Protein AF-A0AAV4UP76-F1 (afdb_monomer)

Mean predicted aligned error: 5.73 Å

Solvent-accessible surface area (backbone atoms only — not comparable to full-atom values): 9492 Å² total; per-residue (Å²): 133,84,76,64,60,69,56,40,52,48,48,29,34,50,53,51,37,41,54,50,25,49,76,71,73,42,90,72,72,70,66,63,77,75,71,57,81,67,92,85,56,73,72,73,67,35,76,49,38,51,50,24,48,65,66,46,61,76,72,50,80,78,75,67,58,71,70,66,72,75,69,83,66,60,74,63,64,54,52,50,51,52,52,50,54,50,47,57,65,60,42,70,88,46,87,48,55,70,48,49,55,52,47,50,50,48,41,24,48,48,16,42,52,40,36,76,75,66,40,78,61,27,57,58,53,32,33,50,54,46,48,55,52,49,52,52,31,43,75,71,67,66,48,53,74,66,46,55,55,48,36,42,50,54,17,43,51,50,45,63,76,66,77,120

Secondary structure (DSSP, 8-state):
----HHHHHHHHHHHHHHHHHHHTT-----SHHHH---TT----S-HHHHHHHHHHTTTSPPP-HHHHHTT-S-HHHHHHHHHHHHHHHHTTT---HHHHHHHHHHHHHHHHHHHHTT-TTHHHHHHHHHHHHHHHHHHTT-S-HHHHHHHHHHHHHHHHTT--

Sequence (164 aa):
MGMNINSENQAFALELVHCVMKRYCLSYSPFELRTMDWRNMKRRFTPTIREAVRIMVPRFTNFNFSTFRDSGDTDEKRFQHLVNTLFDTLFSNGYNEKEFLTFCIHVAKMASRAFLHGVKKAPEFAVSAILDSMEYFYTNLDLNEDSWDELDRIANDIVIHNEL

Radius of gyration: 15.58 Å; Cα contacts (8 Å, |Δi|>4): 149; chains: 1; bounding box: 37×44×43 Å

pLDDT: mean 86.53, std 12.69, range [37.56, 97.56]

Structure (mmCIF, N/CA/C/O backbone):
data_AF-A0AAV4UP76-F1
#
_entry.id   AF-A0AAV4UP76-F1
#
loop_
_atom_site.group_PDB
_atom_site.id
_atom_site.type_symbol
_atom_site.label_atom_id
_atom_site.label_alt_id
_atom_site.label_comp_id
_atom_site.label_asym_id
_atom_site.label_entity_id
_atom_site.label_seq_id
_atom_site.pdbx_PDB_ins_code
_atom_site.Cartn_x
_atom_site.Cartn_y
_atom_site.Cartn_z
_atom_site.occupancy
_atom_site.B_iso_or_equiv
_atom_site.auth_seq_id
_atom_site.auth_comp_id
_atom_site.auth_asym_id
_atom_site.auth_atom_id
_atom_site.pdbx_PDB_model_num
ATOM 1 N N . MET A 1 1 ? -5.101 26.174 11.435 1.00 38.97 1 MET A N 1
ATOM 2 C CA . MET A 1 1 ? -3.898 25.484 10.924 1.00 38.97 1 MET A CA 1
ATOM 3 C C . MET A 1 1 ? -4.376 24.248 10.188 1.00 38.97 1 MET A C 1
ATOM 5 O O . MET A 1 1 ? -4.781 23.302 10.844 1.00 38.97 1 MET A O 1
ATOM 9 N N . GLY A 1 2 ? -4.454 24.296 8.857 1.00 37.56 2 GLY A N 1
ATOM 10 C CA . GLY A 1 2 ? -4.773 23.106 8.066 1.00 37.56 2 GLY A CA 1
ATOM 11 C C . GLY A 1 2 ? -3.539 22.213 8.017 1.00 37.56 2 GLY A C 1
ATOM 12 O O . GLY A 1 2 ? -2.486 22.671 7.577 1.00 37.56 2 GLY A O 1
ATOM 13 N N . MET A 1 3 ? -3.636 20.991 8.537 1.00 47.41 3 MET A N 1
ATOM 14 C CA . MET A 1 3 ? -2.587 19.985 8.372 1.00 47.41 3 MET A CA 1
ATOM 15 C C . MET A 1 3 ? -2.479 19.628 6.888 1.00 47.41 3 MET A C 1
ATOM 17 O O . MET A 1 3 ? -3.488 19.545 6.188 1.00 47.41 3 MET A O 1
ATOM 21 N N . ASN A 1 4 ? -1.256 19.454 6.391 1.00 59.94 4 ASN A N 1
ATOM 22 C CA . ASN A 1 4 ? -1.022 19.078 5.003 1.00 59.94 4 ASN A CA 1
ATOM 23 C C . ASN A 1 4 ? -1.299 17.574 4.846 1.00 59.94 4 ASN A C 1
ATOM 25 O O . ASN A 1 4 ? -0.369 16.771 4.914 1.00 59.94 4 ASN A O 1
ATOM 29 N N . ILE A 1 5 ? -2.574 17.205 4.680 1.00 61.00 5 ILE A N 1
ATOM 30 C CA . ILE A 1 5 ? -3.073 15.823 4.512 1.00 61.00 5 ILE A CA 1
ATOM 31 C C . ILE A 1 5 ? -2.248 15.059 3.460 1.00 61.00 5 ILE A C 1
ATOM 33 O O . ILE A 1 5 ? -1.932 13.885 3.641 1.00 61.00 5 ILE A O 1
ATOM 37 N N . ASN A 1 6 ? -1.771 15.758 2.424 1.00 75.56 6 ASN A N 1
ATOM 38 C CA . ASN A 1 6 ? -0.915 15.177 1.390 1.00 75.56 6 ASN A CA 1
ATOM 39 C C . ASN A 1 6 ? 0.415 14.639 1.934 1.00 75.56 6 ASN A C 1
ATOM 41 O O . ASN A 1 6 ? 0.877 13.597 1.481 1.00 75.56 6 ASN A O 1
ATOM 45 N N . SER A 1 7 ? 1.015 15.295 2.932 1.00 82.31 7 SER A N 1
ATOM 46 C CA . SER A 1 7 ? 2.234 14.781 3.565 1.00 82.31 7 SER A CA 1
ATOM 47 C C . SER A 1 7 ? 1.962 13.523 4.394 1.00 82.31 7 SER A C 1
ATOM 49 O O . SER A 1 7 ? 2.742 12.576 4.309 1.00 82.31 7 SER A O 1
ATOM 51 N N . GLU A 1 8 ? 0.852 13.469 5.144 1.00 89.50 8 GLU A N 1
ATOM 52 C CA . GLU A 1 8 ? 0.472 12.310 5.976 1.00 89.50 8 GLU A CA 1
ATOM 53 C C . GLU A 1 8 ? 0.211 11.063 5.132 1.00 89.50 8 GLU A C 1
ATOM 55 O O . GLU A 1 8 ? 0.753 9.991 5.415 1.00 89.50 8 GLU A O 1
ATOM 60 N N . ASN A 1 9 ? -0.539 11.234 4.046 1.00 91.50 9 ASN A N 1
ATOM 61 C CA . ASN A 1 9 ? -0.818 10.186 3.070 1.00 91.50 9 ASN A CA 1
ATOM 62 C C . ASN A 1 9 ? 0.470 9.697 2.394 1.00 91.50 9 ASN A C 1
ATOM 64 O O . ASN A 1 9 ? 0.706 8.491 2.286 1.00 91.50 9 ASN A O 1
ATOM 68 N N . GLN A 1 10 ? 1.352 10.627 2.005 1.00 93.19 10 GLN A N 1
ATOM 69 C CA . GLN A 1 10 ? 2.651 10.296 1.421 1.00 93.19 10 GLN A CA 1
ATOM 70 C C . GLN A 1 10 ? 3.522 9.491 2.387 1.00 93.19 10 GLN A C 1
ATOM 72 O O . GLN A 1 10 ? 4.108 8.485 1.983 1.00 93.19 10 GLN A O 1
ATOM 77 N N . ALA A 1 11 ? 3.582 9.880 3.663 1.00 93.94 11 ALA A N 1
ATOM 78 C CA . ALA A 1 11 ? 4.304 9.112 4.671 1.00 93.94 11 ALA A CA 1
ATOM 79 C C . ALA A 1 11 ? 3.745 7.699 4.803 1.00 93.94 11 ALA A C 1
ATOM 81 O O . ALA A 1 11 ? 4.519 6.746 4.750 1.00 93.94 11 ALA A O 1
ATOM 82 N N . PHE A 1 12 ? 2.421 7.547 4.905 1.00 95.75 12 PHE A N 1
ATOM 83 C CA . PHE A 1 12 ? 1.795 6.229 4.983 1.00 95.75 12 PHE A CA 1
ATOM 84 C C . PHE A 1 12 ? 2.205 5.335 3.810 1.00 95.75 12 PHE A C 1
ATOM 86 O O . PHE A 1 12 ? 2.686 4.221 4.028 1.00 95.75 12 PHE A O 1
ATOM 93 N N . ALA A 1 13 ? 2.057 5.824 2.575 1.00 96.81 13 ALA A N 1
ATOM 94 C CA . ALA A 1 13 ? 2.358 5.051 1.373 1.00 96.81 13 ALA A CA 1
ATOM 95 C C . ALA A 1 13 ? 3.839 4.637 1.329 1.00 96.81 13 ALA A C 1
ATOM 97 O O . ALA A 1 13 ? 4.161 3.465 1.112 1.00 96.81 13 ALA A O 1
ATOM 98 N N . LEU A 1 14 ? 4.746 5.578 1.611 1.00 96.38 14 LEU A N 1
ATOM 99 C CA . LEU A 1 14 ? 6.186 5.324 1.657 1.00 96.38 14 LEU A CA 1
ATOM 100 C C . LEU A 1 14 ? 6.561 4.314 2.746 1.00 96.38 14 LEU A C 1
ATOM 102 O O . LEU A 1 14 ? 7.343 3.394 2.498 1.00 96.38 14 LEU A O 1
ATOM 106 N N . GLU A 1 15 ? 6.026 4.476 3.957 1.00 96.44 15 GLU A N 1
ATOM 107 C CA . GLU A 1 15 ? 6.304 3.584 5.079 1.00 96.44 15 GLU A CA 1
ATOM 108 C C . GLU A 1 15 ? 5.780 2.167 4.831 1.00 96.44 15 GLU A C 1
ATOM 110 O O . GLU A 1 15 ? 6.495 1.199 5.112 1.00 96.44 15 GLU A O 1
ATOM 115 N N . LEU A 1 16 ? 4.579 2.036 4.262 1.00 97.56 16 LEU A N 1
ATOM 116 C CA . LEU A 1 16 ? 3.977 0.753 3.916 1.00 97.56 16 LEU A CA 1
ATOM 117 C C . LEU A 1 16 ? 4.801 0.035 2.845 1.00 97.56 16 LEU A C 1
ATOM 119 O O . LEU A 1 16 ? 5.207 -1.112 3.056 1.00 97.56 16 LEU A O 1
ATOM 123 N N . VAL A 1 17 ? 5.117 0.706 1.732 1.00 97.19 17 VAL A N 1
ATOM 124 C CA . VAL A 1 17 ? 5.931 0.118 0.654 1.00 97.19 17 VAL A CA 1
ATOM 125 C C . VAL A 1 17 ? 7.303 -0.285 1.188 1.00 97.19 17 VAL A C 1
ATOM 127 O O . VAL A 1 17 ? 7.741 -1.417 0.984 1.00 97.19 17 VAL A O 1
ATOM 130 N N . HIS A 1 18 ? 7.960 0.582 1.958 1.00 96.31 18 HIS A N 1
ATOM 131 C CA . HIS A 1 18 ? 9.242 0.273 2.586 1.00 96.31 18 HIS A CA 1
ATOM 132 C C . HIS A 1 18 ? 9.153 -0.911 3.564 1.00 96.31 18 HIS A C 1
ATOM 134 O O . HIS A 1 18 ? 10.063 -1.743 3.600 1.00 96.31 18 HIS A O 1
ATOM 140 N N . CYS A 1 19 ? 8.063 -1.037 4.327 1.00 96.44 19 CYS A N 1
ATOM 141 C CA . CYS A 1 19 ? 7.832 -2.169 5.224 1.00 96.44 19 CYS A CA 1
ATOM 142 C C . CYS A 1 19 ? 7.757 -3.496 4.457 1.00 96.44 19 CYS A C 1
ATOM 144 O O . CYS A 1 19 ? 8.422 -4.467 4.835 1.00 96.44 19 CYS A O 1
ATOM 146 N N . VAL A 1 20 ? 7.001 -3.535 3.356 1.00 96.00 20 VAL A N 1
ATOM 147 C CA . VAL A 1 20 ? 6.888 -4.732 2.510 1.00 96.00 20 VAL A CA 1
ATOM 148 C C . VAL A 1 20 ? 8.224 -5.055 1.836 1.00 96.00 20 VAL A C 1
ATOM 150 O O . VAL A 1 20 ? 8.666 -6.201 1.877 1.00 96.00 20 VAL A O 1
ATOM 153 N N . MET A 1 21 ? 8.925 -4.054 1.302 1.00 94.56 21 MET A N 1
ATOM 154 C CA . MET A 1 21 ? 10.236 -4.228 0.660 1.00 94.56 21 MET A CA 1
ATOM 155 C C . MET A 1 21 ? 11.280 -4.798 1.629 1.00 94.56 21 MET A C 1
ATOM 157 O O . MET A 1 21 ? 12.001 -5.741 1.291 1.00 94.56 21 MET A O 1
ATOM 161 N N . LYS A 1 22 ? 11.322 -4.287 2.867 1.00 93.88 22 LYS A N 1
ATOM 162 C CA . LYS A 1 22 ? 12.214 -4.785 3.925 1.00 93.88 22 LYS A CA 1
ATOM 163 C C . LYS A 1 22 ? 11.996 -6.257 4.238 1.00 93.88 22 LYS A C 1
ATOM 165 O O . LYS A 1 22 ? 12.967 -6.965 4.488 1.00 93.88 22 LYS A O 1
ATOM 170 N N . ARG A 1 23 ? 10.748 -6.732 4.190 1.00 90.50 23 ARG A N 1
ATOM 171 C CA . ARG A 1 23 ? 10.435 -8.152 4.398 1.00 90.50 23 ARG A CA 1
ATOM 172 C C . ARG A 1 23 ? 11.146 -9.054 3.383 1.00 90.50 23 ARG A C 1
ATOM 174 O O . ARG A 1 23 ? 11.527 -10.167 3.726 1.00 90.50 23 ARG A O 1
ATOM 181 N N . TYR A 1 24 ? 11.331 -8.578 2.156 1.00 88.38 24 TYR A N 1
ATOM 182 C CA . TYR A 1 24 ? 12.018 -9.302 1.085 1.00 88.38 24 TYR A CA 1
ATOM 183 C C . TYR A 1 24 ? 13.519 -8.971 0.992 1.00 88.38 24 TYR A C 1
ATOM 185 O O . TYR A 1 24 ? 14.143 -9.278 -0.021 1.00 88.38 24 TYR A O 1
ATOM 193 N N . CYS A 1 25 ? 14.101 -8.342 2.023 1.00 90.12 25 CYS A N 1
ATOM 194 C CA . CYS A 1 25 ? 15.500 -7.898 2.054 1.00 90.12 25 CYS A CA 1
ATOM 195 C C . CYS A 1 25 ? 15.885 -6.998 0.865 1.00 90.12 25 CYS A C 1
ATOM 197 O O . CYS A 1 25 ? 17.031 -7.003 0.411 1.00 90.12 25 CYS A O 1
ATOM 199 N N . LEU A 1 26 ? 14.928 -6.223 0.345 1.00 89.38 26 LEU A N 1
ATOM 200 C CA . LEU A 1 26 ? 15.153 -5.328 -0.783 1.00 89.38 26 LEU A CA 1
ATOM 201 C C . LEU A 1 26 ? 15.783 -4.017 -0.324 1.00 89.38 26 LEU A C 1
ATOM 203 O O . LEU A 1 26 ? 15.345 -3.409 0.651 1.00 89.38 26 LEU A O 1
ATOM 207 N N . SER A 1 27 ? 16.779 -3.541 -1.073 1.00 87.12 27 SER A N 1
ATOM 208 C CA . SER A 1 27 ? 17.539 -2.321 -0.774 1.00 87.12 27 SER A CA 1
ATOM 209 C C . SER A 1 27 ? 16.786 -1.020 -1.093 1.00 87.12 27 SER A C 1
ATOM 211 O O . SER A 1 27 ? 17.411 -0.004 -1.395 1.00 87.12 27 SER A O 1
ATOM 213 N N . TYR A 1 28 ? 15.453 -1.040 -1.074 1.00 87.69 28 TYR A N 1
ATOM 214 C CA . TYR A 1 28 ? 14.646 0.154 -1.288 1.00 87.69 28 TYR A CA 1
ATOM 215 C C .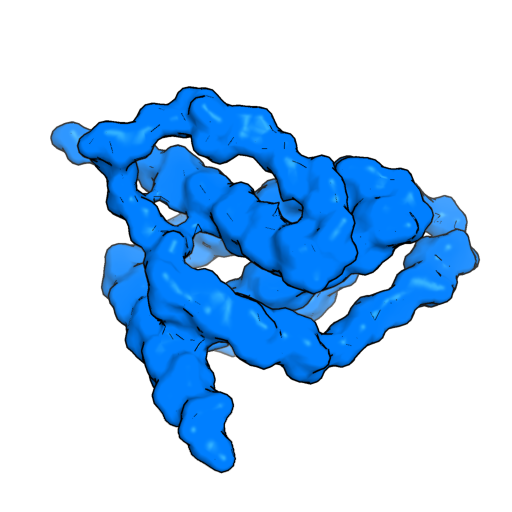 TYR A 1 28 ? 14.650 1.014 -0.021 1.00 87.69 28 TYR A C 1
ATOM 217 O O . TYR A 1 28 ? 14.236 0.571 1.050 1.00 87.69 28 TYR A O 1
ATOM 225 N N . SER A 1 29 ? 15.129 2.248 -0.150 1.00 85.81 29 SER A N 1
ATOM 226 C CA . SER A 1 29 ? 15.120 3.244 0.915 1.00 85.81 29 SER A CA 1
ATOM 227 C C . SER A 1 29 ? 14.671 4.577 0.322 1.00 85.81 29 SER A C 1
ATOM 229 O O . SER A 1 29 ? 15.518 5.272 -0.242 1.00 85.81 29 SER A O 1
ATOM 231 N N . PRO A 1 30 ? 13.397 4.965 0.475 1.00 83.06 30 PRO A N 1
ATOM 232 C CA . PRO A 1 30 ? 12.917 6.243 -0.038 1.00 83.06 30 PRO A CA 1
ATOM 233 C C . PRO A 1 30 ? 13.669 7.394 0.637 1.00 83.06 30 PRO A C 1
ATOM 235 O O . PRO A 1 30 ? 13.820 7.422 1.865 1.00 83.06 30 PRO A O 1
ATOM 238 N N . PHE A 1 31 ? 14.189 8.316 -0.171 1.00 83.62 31 PHE A N 1
ATOM 239 C CA . PHE A 1 31 ? 14.915 9.492 0.310 1.00 83.62 31 PHE A CA 1
ATOM 240 C C . PHE A 1 31 ? 13.985 10.403 1.117 1.00 83.62 31 PHE A C 1
ATOM 242 O O . PHE A 1 31 ? 14.367 10.920 2.165 1.00 83.62 31 PHE A O 1
ATOM 249 N N . GLU A 1 32 ? 12.733 10.484 0.681 1.00 84.44 32 GLU A N 1
ATOM 250 C CA . GLU A 1 32 ? 11.646 11.272 1.239 1.00 84.44 32 GLU A CA 1
ATOM 251 C C . GLU A 1 32 ? 11.413 10.954 2.719 1.00 84.44 32 GLU A C 1
ATOM 253 O O . GLU A 1 32 ? 11.290 11.873 3.522 1.00 84.44 32 GLU A O 1
ATOM 258 N N . LEU A 1 33 ? 11.454 9.674 3.123 1.00 84.12 33 LEU A N 1
ATOM 259 C CA . LEU A 1 33 ? 11.306 9.299 4.539 1.00 84.12 33 LEU A CA 1
ATOM 260 C C . LEU A 1 33 ? 12.437 9.846 5.424 1.00 84.12 33 LEU A C 1
ATOM 262 O O . LEU A 1 33 ? 12.240 10.019 6.626 1.00 84.12 33 LEU A O 1
ATOM 266 N N . ARG A 1 34 ? 13.628 10.096 4.861 1.00 84.25 34 ARG A N 1
ATOM 267 C CA . ARG A 1 34 ? 14.785 10.625 5.605 1.00 84.25 34 ARG A CA 1
ATOM 268 C C . ARG A 1 34 ? 14.730 12.140 5.759 1.00 84.25 34 ARG A C 1
ATOM 270 O O . ARG A 1 34 ? 15.299 12.664 6.710 1.00 84.25 34 ARG A O 1
ATOM 277 N N . THR A 1 35 ? 14.090 12.826 4.817 1.00 84.75 35 THR A N 1
ATOM 278 C CA . THR A 1 35 ? 14.020 14.293 4.769 1.00 84.75 35 THR A CA 1
ATOM 279 C C . THR A 1 35 ? 12.696 14.863 5.266 1.00 84.75 35 THR A C 1
ATOM 281 O O . THR A 1 35 ? 12.558 16.079 5.347 1.00 84.75 35 THR A O 1
ATOM 284 N N . MET A 1 36 ? 11.719 14.011 5.574 1.00 84.88 36 MET A N 1
ATOM 285 C CA . MET A 1 36 ? 10.403 14.416 6.064 1.00 84.88 36 MET A CA 1
ATOM 286 C C . MET A 1 36 ? 10.484 15.039 7.469 1.00 84.88 36 MET A C 1
ATOM 288 O O . MET A 1 36 ? 11.195 14.533 8.341 1.00 84.8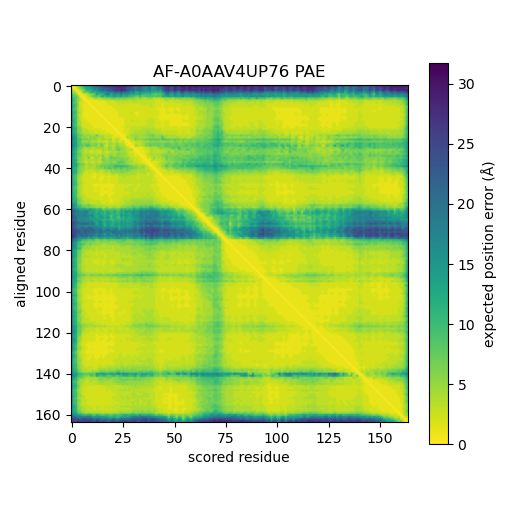8 36 MET A O 1
ATOM 292 N N . ASP A 1 37 ? 9.749 16.135 7.691 1.00 85.19 37 ASP A N 1
ATOM 293 C CA . ASP A 1 37 ? 9.610 16.753 9.015 1.00 85.19 37 ASP A CA 1
ATOM 294 C C . ASP A 1 37 ? 8.501 16.061 9.813 1.00 85.19 37 ASP A C 1
ATOM 296 O O . ASP A 1 37 ? 7.315 16.179 9.512 1.00 85.19 37 ASP A O 1
ATOM 300 N N . TRP A 1 38 ? 8.904 15.347 10.861 1.00 86.81 38 TRP A N 1
ATOM 301 C CA . TRP A 1 38 ? 8.013 14.539 11.689 1.00 86.81 38 TRP A CA 1
ATOM 302 C C . TRP A 1 38 ? 7.391 15.298 12.868 1.00 86.81 38 TRP A C 1
ATOM 304 O O . TRP A 1 38 ? 6.541 14.739 13.557 1.00 86.81 38 TRP A O 1
ATOM 314 N N . ARG A 1 39 ? 7.807 16.543 13.156 1.00 83.38 39 ARG A N 1
ATOM 315 C CA . ARG A 1 39 ? 7.480 17.214 14.433 1.00 83.38 39 ARG A CA 1
ATOM 316 C C . ARG A 1 39 ? 5.986 17.459 14.656 1.00 83.38 39 ARG A C 1
ATOM 318 O O . ARG A 1 39 ? 5.571 17.517 15.807 1.00 83.38 39 ARG A O 1
ATOM 325 N N . ASN A 1 40 ? 5.198 17.586 13.589 1.00 78.94 40 ASN A N 1
ATOM 326 C CA . ASN A 1 40 ? 3.767 17.912 13.655 1.00 78.94 40 ASN A CA 1
ATOM 327 C C . ASN A 1 40 ? 2.899 16.970 12.806 1.00 78.94 40 ASN A C 1
ATOM 329 O O . ASN A 1 40 ? 1.847 17.372 12.320 1.00 78.94 40 ASN A O 1
ATOM 333 N N . MET A 1 41 ? 3.365 15.744 12.575 1.00 82.69 41 MET A N 1
ATOM 334 C CA . MET A 1 41 ? 2.745 14.820 11.631 1.00 82.69 41 MET A CA 1
ATOM 335 C C . MET A 1 41 ? 1.999 13.703 12.360 1.00 82.69 41 MET A C 1
ATOM 337 O O . MET A 1 41 ? 2.603 12.992 13.171 1.00 82.69 41 MET A O 1
ATOM 341 N N . LYS A 1 42 ? 0.708 13.494 12.060 1.00 85.88 42 LYS A N 1
ATOM 342 C CA . LYS A 1 42 ? -0.016 12.321 12.567 1.00 85.88 42 LYS A CA 1
ATOM 343 C C . LYS A 1 42 ? 0.409 11.104 11.746 1.00 85.88 42 LYS A C 1
ATOM 345 O O . LYS A 1 42 ? 0.062 10.951 10.577 1.00 85.88 42 LYS A O 1
ATOM 350 N N . ARG A 1 43 ? 1.204 10.222 12.356 1.00 89.38 43 ARG A N 1
ATOM 351 C CA . ARG A 1 43 ? 1.712 9.017 11.689 1.00 89.38 43 ARG A CA 1
ATOM 352 C C . ARG A 1 43 ? 0.594 7.987 11.531 1.00 89.38 43 ARG A C 1
ATOM 354 O O . ARG A 1 43 ? 0.261 7.289 12.484 1.00 89.38 43 ARG A O 1
ATOM 361 N N . ARG A 1 44 ? 0.047 7.881 10.318 1.00 92.75 44 ARG A N 1
ATOM 362 C CA . ARG A 1 44 ? -1.027 6.932 9.970 1.00 92.75 44 ARG A CA 1
ATOM 363 C C . ARG A 1 44 ? -0.552 5.486 9.869 1.00 92.75 44 ARG A C 1
ATOM 365 O O . ARG A 1 44 ? -1.330 4.571 10.087 1.00 92.75 44 ARG A O 1
ATOM 372 N N . PHE A 1 45 ? 0.724 5.257 9.557 1.00 95.44 45 PHE A N 1
ATOM 373 C CA . PHE A 1 45 ? 1.304 3.914 9.543 1.00 95.44 45 PHE A CA 1
ATOM 374 C C . PHE A 1 45 ? 1.738 3.504 10.957 1.00 95.44 45 PHE A C 1
ATOM 376 O O . PHE A 1 45 ? 2.916 3.572 11.332 1.00 95.44 45 PHE A O 1
ATOM 383 N N . THR A 1 46 ? 0.752 3.136 11.771 1.00 96.00 46 THR A N 1
ATOM 384 C CA . THR A 1 46 ? 0.924 2.782 13.183 1.00 96.00 46 THR A CA 1
ATOM 385 C C . THR A 1 46 ? 1.727 1.481 13.361 1.00 96.00 46 THR A C 1
ATOM 387 O O . THR A 1 46 ? 1.902 0.700 12.416 1.00 96.00 46 THR A O 1
ATOM 390 N N . PRO A 1 47 ? 2.242 1.200 14.576 1.00 95.88 47 PRO A N 1
ATOM 391 C CA . PRO A 1 47 ? 2.839 -0.098 14.888 1.00 95.88 47 PRO A CA 1
ATOM 392 C C . PRO A 1 47 ? 1.890 -1.279 14.638 1.00 95.88 47 PRO A C 1
ATOM 394 O O . PRO A 1 47 ? 2.341 -2.308 14.140 1.00 95.88 47 PRO A O 1
ATOM 397 N N . THR A 1 48 ? 0.596 -1.112 14.921 1.00 96.19 48 THR A N 1
ATOM 398 C CA . THR A 1 48 ? -0.446 -2.124 14.707 1.00 96.19 48 THR A CA 1
ATOM 399 C C . THR A 1 48 ? -0.618 -2.431 13.223 1.00 96.19 48 THR A C 1
ATOM 401 O O . THR A 1 48 ? -0.491 -3.584 12.808 1.00 96.19 48 THR A O 1
ATOM 404 N N . ILE A 1 49 ? -0.793 -1.394 12.393 1.00 97.12 49 ILE A N 1
ATOM 405 C CA . ILE A 1 49 ? -0.889 -1.536 10.933 1.00 97.12 49 ILE A CA 1
ATOM 406 C C . ILE A 1 49 ? 0.376 -2.191 10.377 1.00 97.12 49 ILE A C 1
ATOM 408 O O . ILE A 1 49 ? 0.298 -3.097 9.548 1.00 97.12 49 ILE A O 1
ATOM 412 N N . ARG A 1 50 ? 1.559 -1.795 10.860 1.00 96.75 50 ARG A N 1
ATOM 413 C CA . ARG A 1 50 ? 2.827 -2.414 10.453 1.00 96.75 50 ARG A CA 1
ATOM 414 C C . ARG A 1 50 ? 2.847 -3.919 10.712 1.00 96.75 50 ARG A C 1
ATOM 416 O O . ARG A 1 50 ? 3.337 -4.666 9.861 1.00 96.75 50 ARG A O 1
ATOM 423 N N . GLU A 1 51 ? 2.367 -4.363 11.867 1.00 95.94 51 GLU A N 1
ATOM 424 C CA . GLU A 1 51 ? 2.366 -5.783 12.210 1.00 95.94 51 GLU A CA 1
ATOM 425 C C . GLU A 1 51 ? 1.315 -6.558 11.407 1.00 95.94 51 GLU A C 1
ATOM 427 O O . GLU A 1 51 ? 1.640 -7.587 10.812 1.00 95.94 51 GLU A O 1
ATOM 432 N N . ALA A 1 52 ? 0.115 -5.998 11.232 1.00 96.06 52 ALA A N 1
ATOM 433 C CA . ALA A 1 52 ? -0.897 -6.555 10.337 1.00 96.06 52 ALA A CA 1
ATOM 434 C C . ALA A 1 52 ? -0.358 -6.739 8.905 1.00 96.06 52 ALA A C 1
ATOM 436 O O . ALA A 1 52 ? -0.471 -7.822 8.326 1.00 96.06 52 ALA A O 1
ATOM 437 N N . VAL A 1 53 ? 0.333 -5.732 8.354 1.00 96.31 53 VAL A N 1
ATOM 438 C CA . VAL A 1 53 ? 1.001 -5.828 7.043 1.00 96.31 53 VAL A CA 1
ATOM 439 C C . VAL A 1 53 ? 1.996 -6.991 7.022 1.00 96.31 53 VAL A C 1
ATOM 441 O O . VAL A 1 53 ? 1.999 -7.789 6.082 1.00 96.31 53 VAL A O 1
ATOM 444 N N . ARG A 1 54 ? 2.833 -7.146 8.054 1.00 94.50 54 ARG A N 1
ATOM 445 C CA . ARG A 1 54 ? 3.813 -8.244 8.124 1.00 94.50 54 ARG A CA 1
ATOM 446 C C . ARG A 1 54 ? 3.159 -9.622 8.145 1.00 94.50 54 ARG A C 1
ATOM 448 O O . ARG A 1 54 ? 3.712 -10.526 7.511 1.00 94.50 54 ARG A O 1
ATOM 455 N N . ILE A 1 55 ? 2.023 -9.765 8.825 1.00 93.31 55 ILE A N 1
ATOM 456 C CA . ILE A 1 55 ? 1.235 -11.002 8.913 1.00 93.31 55 ILE A CA 1
ATOM 457 C C . ILE A 1 55 ? 0.550 -11.321 7.579 1.00 93.31 55 ILE A C 1
ATOM 459 O O . ILE A 1 55 ? 0.532 -12.476 7.146 1.00 93.31 55 ILE A O 1
ATOM 463 N N . MET A 1 56 ? -0.001 -10.308 6.909 1.00 93.19 56 MET A N 1
ATOM 464 C CA . MET A 1 56 ? -0.795 -10.485 5.692 1.00 93.19 56 MET A CA 1
ATOM 465 C C . MET A 1 56 ? 0.051 -10.674 4.428 1.00 93.19 56 MET A C 1
ATOM 467 O O . MET A 1 56 ? -0.312 -11.481 3.574 1.00 93.19 56 MET A O 1
ATOM 471 N N . VAL A 1 57 ? 1.193 -9.987 4.293 1.00 92.81 57 VAL A N 1
ATOM 472 C CA . VAL A 1 57 ? 2.043 -10.044 3.081 1.00 92.81 57 VAL A CA 1
ATOM 473 C C . VAL A 1 57 ? 2.343 -11.482 2.600 1.00 92.81 57 VAL A C 1
ATOM 475 O O . VAL A 1 57 ? 2.245 -11.736 1.393 1.00 92.81 57 VAL A O 1
ATOM 478 N N . PRO A 1 58 ? 2.697 -12.450 3.472 1.00 89.69 58 PRO A N 1
ATOM 479 C CA . PRO A 1 58 ? 2.918 -13.846 3.076 1.00 89.69 58 PRO A CA 1
ATOM 480 C C . PRO A 1 58 ? 1.685 -14.564 2.542 1.00 89.69 58 PRO A C 1
ATOM 482 O O . PRO A 1 58 ? 1.837 -15.469 1.729 1.00 89.69 58 PRO A O 1
ATOM 485 N N . ARG A 1 59 ? 0.494 -14.185 3.014 1.00 87.19 59 ARG A N 1
ATOM 486 C CA . ARG A 1 59 ? -0.771 -14.881 2.734 1.00 87.19 59 ARG A CA 1
ATOM 487 C C . ARG A 1 59 ? -1.291 -14.593 1.343 1.00 87.19 59 ARG A C 1
ATOM 489 O O . ARG A 1 59 ? -1.947 -15.434 0.743 1.00 87.19 59 ARG A O 1
ATOM 496 N N . PHE A 1 60 ? -0.983 -13.412 0.824 1.00 83.31 60 PHE A N 1
ATOM 497 C CA . PHE A 1 60 ? -1.335 -13.078 -0.543 1.00 83.31 60 PHE A CA 1
ATOM 498 C C . PHE A 1 60 ? -0.582 -13.979 -1.513 1.00 83.31 60 PHE A C 1
ATOM 500 O O . PHE A 1 60 ? 0.604 -14.252 -1.329 1.00 83.31 60 PHE A O 1
ATOM 507 N N . THR A 1 61 ? -1.238 -14.441 -2.568 1.00 76.50 61 THR A N 1
ATOM 508 C CA . THR A 1 61 ? -0.560 -15.220 -3.603 1.00 76.50 61 THR A CA 1
ATOM 509 C C . THR A 1 61 ? 0.550 -14.390 -4.235 1.00 76.50 61 THR A C 1
ATOM 511 O O . THR A 1 61 ? 0.438 -13.174 -4.404 1.00 76.50 61 THR A O 1
ATOM 514 N N . ASN A 1 62 ? 1.674 -15.033 -4.546 1.00 68.44 62 ASN A N 1
ATOM 515 C CA . ASN A 1 62 ? 2.743 -14.340 -5.246 1.00 68.44 62 ASN A CA 1
ATOM 516 C C . ASN A 1 62 ? 2.261 -13.980 -6.646 1.00 68.44 62 ASN A C 1
ATOM 518 O O . ASN A 1 62 ? 1.825 -14.844 -7.403 1.00 68.44 62 ASN A O 1
ATOM 522 N N . PHE A 1 63 ? 2.384 -12.702 -6.985 1.00 66.12 63 PHE A N 1
ATOM 523 C CA . PHE A 1 63 ? 2.212 -12.245 -8.349 1.00 66.12 63 PHE A CA 1
ATOM 524 C C . PHE A 1 63 ? 3.185 -13.004 -9.265 1.00 66.12 63 PHE A C 1
ATOM 526 O O . PHE A 1 63 ? 4.400 -13.011 -9.015 1.00 66.12 63 PHE A O 1
ATOM 533 N N . ASN A 1 64 ? 2.658 -13.677 -10.294 1.00 65.44 64 ASN A N 1
ATOM 534 C CA . ASN A 1 64 ? 3.485 -14.449 -11.211 1.00 65.44 64 ASN A CA 1
ATOM 535 C C . ASN A 1 64 ? 4.203 -13.509 -12.188 1.00 65.44 64 ASN A C 1
ATOM 537 O O . ASN A 1 64 ? 3.639 -13.068 -13.191 1.00 65.44 64 ASN A O 1
ATOM 541 N N . PHE A 1 65 ? 5.472 -13.223 -11.895 1.00 62.66 65 PHE A N 1
ATOM 542 C CA . PHE A 1 65 ? 6.295 -12.348 -12.722 1.00 62.66 65 PHE A CA 1
ATOM 543 C C . PHE A 1 65 ? 6.617 -12.943 -14.105 1.00 62.66 65 PHE A C 1
ATOM 545 O O . PHE A 1 65 ? 6.884 -12.177 -15.024 1.00 62.66 65 PHE A O 1
ATOM 552 N N . SER A 1 66 ? 6.555 -14.270 -14.310 1.00 62.53 66 SER A N 1
ATOM 553 C CA . SER A 1 66 ? 6.797 -14.841 -15.650 1.00 62.53 66 SER A CA 1
ATOM 554 C C . SER A 1 66 ? 5.791 -14.297 -16.660 1.00 62.53 66 SER A C 1
ATOM 556 O O . SER A 1 66 ? 6.163 -13.888 -17.752 1.00 62.53 66 SER A O 1
ATOM 558 N N . THR A 1 67 ? 4.537 -14.158 -16.226 1.00 61.41 67 THR A N 1
ATOM 559 C CA . THR A 1 67 ? 3.483 -13.506 -16.997 1.00 61.41 67 THR A CA 1
ATOM 560 C C . THR A 1 67 ? 3.898 -12.101 -17.418 1.00 61.41 67 THR A C 1
ATOM 562 O O . THR A 1 67 ? 3.604 -11.739 -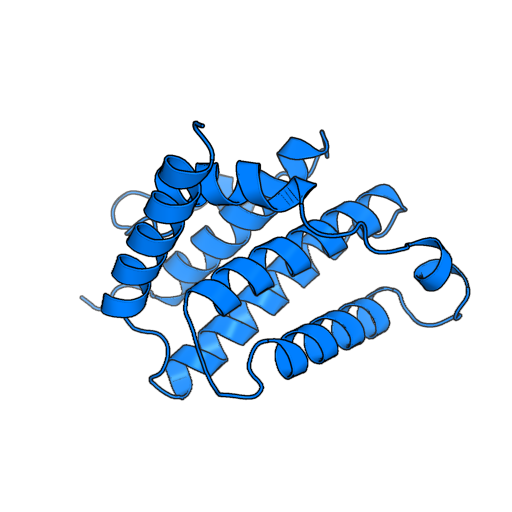18.548 1.00 61.41 67 THR A O 1
ATOM 565 N N . PHE A 1 68 ? 4.599 -11.349 -16.556 1.00 61.00 68 PHE A N 1
ATOM 566 C CA . PHE A 1 68 ? 5.022 -9.952 -16.742 1.00 61.00 68 PHE A CA 1
ATOM 567 C C . PHE A 1 68 ? 6.083 -9.771 -17.839 1.00 61.00 68 PHE A C 1
ATOM 569 O O . PHE A 1 68 ? 5.986 -8.842 -18.632 1.00 61.00 68 PHE A O 1
ATOM 576 N N . ARG A 1 69 ? 7.058 -10.683 -17.924 1.00 60.59 69 ARG A N 1
ATOM 577 C CA . ARG A 1 69 ? 8.190 -10.583 -18.862 1.00 60.59 69 ARG A CA 1
ATOM 578 C C . ARG A 1 69 ? 7.802 -10.831 -20.326 1.00 60.59 69 ARG A C 1
ATOM 580 O O . ARG A 1 69 ? 8.435 -10.287 -21.224 1.00 60.59 69 ARG A O 1
ATOM 587 N N . ASP A 1 70 ? 6.775 -11.641 -20.568 1.00 57.19 70 ASP A N 1
ATOM 588 C CA . ASP A 1 70 ? 6.536 -12.224 -21.893 1.00 57.19 70 ASP A CA 1
ATOM 589 C C . ASP A 1 70 ? 5.579 -11.402 -22.802 1.00 57.19 70 ASP A C 1
ATOM 591 O O . ASP A 1 70 ? 5.308 -11.835 -23.919 1.00 57.19 70 ASP A O 1
ATOM 595 N N . SER A 1 71 ? 5.065 -10.225 -22.386 1.00 55.59 71 SER A N 1
ATOM 596 C CA . SER A 1 71 ? 4.057 -9.466 -23.180 1.00 55.59 71 SER A CA 1
ATOM 597 C C . SER A 1 71 ? 4.578 -8.344 -24.081 1.00 55.59 71 SER A C 1
ATOM 599 O O . SER A 1 71 ? 3.811 -7.841 -24.895 1.00 55.59 71 SER A O 1
ATOM 601 N N . GLY A 1 72 ? 5.838 -7.918 -23.960 1.00 51.78 72 GLY A N 1
ATOM 602 C CA . GLY A 1 72 ? 6.375 -6.809 -24.766 1.00 51.78 72 GLY A CA 1
ATOM 603 C C . GLY A 1 72 ? 5.815 -5.410 -24.440 1.00 51.78 72 GLY A C 1
ATOM 604 O O . GLY A 1 72 ? 6.188 -4.449 -25.111 1.00 51.78 72 GLY A O 1
ATOM 605 N N . ASP A 1 73 ? 4.966 -5.274 -23.415 1.00 57.75 73 ASP A N 1
ATOM 606 C CA . ASP A 1 73 ? 4.525 -3.979 -22.878 1.00 57.75 73 ASP A CA 1
ATOM 607 C C . ASP A 1 73 ? 5.629 -3.305 -22.054 1.00 57.75 73 ASP A C 1
ATOM 609 O O . ASP A 1 73 ? 6.504 -3.969 -21.498 1.00 57.75 73 ASP A O 1
ATOM 613 N N . THR A 1 74 ? 5.564 -1.976 -21.907 1.00 61.03 74 THR A N 1
ATOM 614 C CA . THR A 1 74 ? 6.405 -1.292 -20.918 1.00 61.03 74 THR A CA 1
ATOM 615 C C . THR A 1 74 ? 6.000 -1.726 -19.509 1.00 61.03 74 THR A C 1
ATOM 617 O O . THR A 1 74 ? 4.811 -1.737 -19.177 1.00 61.03 74 THR A O 1
ATOM 620 N N . ASP A 1 75 ? 6.992 -2.035 -18.668 1.00 71.12 75 ASP A N 1
ATOM 621 C CA . ASP A 1 75 ? 6.795 -2.514 -17.291 1.00 71.12 75 ASP A CA 1
ATOM 622 C C . ASP A 1 75 ? 5.804 -1.641 -16.490 1.00 71.12 75 ASP A C 1
ATOM 624 O O . ASP A 1 75 ? 5.024 -2.139 -15.684 1.00 71.12 75 ASP A O 1
ATOM 628 N N . GLU A 1 76 ? 5.774 -0.333 -16.747 1.00 75.31 76 GLU A N 1
ATOM 629 C CA . GLU A 1 76 ? 4.883 0.629 -16.089 1.00 75.31 76 GLU A CA 1
ATOM 630 C C . GLU A 1 76 ? 3.401 0.470 -16.468 1.00 75.31 76 GLU A C 1
ATOM 632 O O . GLU A 1 76 ? 2.551 0.354 -15.587 1.00 75.31 76 GLU A O 1
ATOM 637 N N . LYS A 1 77 ? 3.066 0.411 -17.767 1.00 80.19 77 LYS A N 1
ATOM 638 C CA . LYS A 1 77 ? 1.664 0.319 -18.224 1.00 80.19 77 LYS A CA 1
ATOM 639 C C . LYS A 1 77 ? 0.995 -0.948 -17.713 1.00 80.19 77 LYS A C 1
ATOM 641 O O . LYS A 1 77 ? -0.182 -0.948 -17.359 1.00 80.19 77 LYS A O 1
ATOM 646 N N . ARG A 1 78 ? 1.763 -2.033 -17.659 1.00 78.38 78 ARG A N 1
ATOM 647 C CA . ARG A 1 78 ? 1.269 -3.313 -17.176 1.00 78.38 78 ARG A CA 1
ATOM 648 C C . ARG A 1 78 ? 1.110 -3.341 -15.662 1.00 78.38 78 ARG A C 1
ATOM 650 O O . ARG A 1 78 ? 0.118 -3.882 -15.181 1.00 78.38 78 ARG A O 1
ATOM 657 N N . PHE A 1 79 ? 2.042 -2.734 -14.924 1.00 83.19 79 PHE A N 1
ATOM 658 C CA . PHE A 1 79 ? 1.880 -2.522 -13.487 1.00 83.19 79 PHE A CA 1
ATOM 659 C C . PHE A 1 79 ? 0.591 -1.743 -13.203 1.00 83.19 79 PHE A C 1
ATOM 661 O O . PHE A 1 79 ? -0.238 -2.211 -12.427 1.00 83.19 79 PHE A O 1
ATOM 668 N N . GLN A 1 80 ? 0.367 -0.636 -13.917 1.00 86.06 80 GLN A N 1
ATOM 669 C CA . GLN A 1 80 ? -0.852 0.162 -13.789 1.00 86.06 80 GLN A CA 1
ATOM 670 C C . GLN A 1 80 ? -2.117 -0.648 -14.094 1.00 86.06 80 GLN A C 1
ATOM 672 O O . GLN A 1 80 ? -3.082 -0.590 -13.341 1.00 86.06 80 GLN A O 1
ATOM 6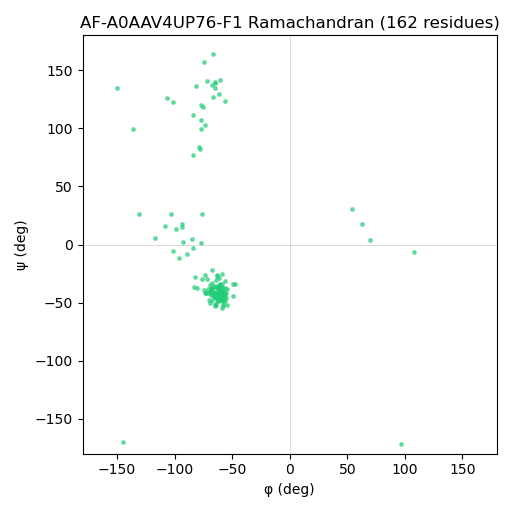77 N N . HIS A 1 81 ? -2.125 -1.440 -15.170 1.00 87.00 81 HIS A N 1
ATOM 678 C CA . HIS A 1 81 ? -3.283 -2.264 -15.522 1.00 87.00 81 HIS A CA 1
ATOM 679 C C . HIS A 1 81 ? -3.651 -3.272 -14.420 1.00 87.00 81 HIS A C 1
ATOM 681 O O . HIS A 1 81 ? -4.828 -3.457 -14.112 1.00 87.00 81 HIS A O 1
ATOM 687 N N . LEU A 1 82 ? -2.652 -3.900 -13.796 1.00 87.12 82 LEU A N 1
ATOM 688 C CA . LEU A 1 82 ? -2.867 -4.836 -12.691 1.00 87.12 82 LEU A CA 1
ATOM 689 C C . LEU A 1 82 ? -3.377 -4.134 -11.435 1.00 87.12 82 LEU A C 1
ATOM 691 O O . LEU A 1 82 ? -4.273 -4.653 -10.776 1.00 87.12 82 LEU A O 1
ATOM 695 N N . VAL A 1 83 ? -2.826 -2.959 -11.123 1.00 90.88 83 VAL A N 1
ATOM 696 C CA . VAL A 1 83 ? -3.306 -2.111 -10.02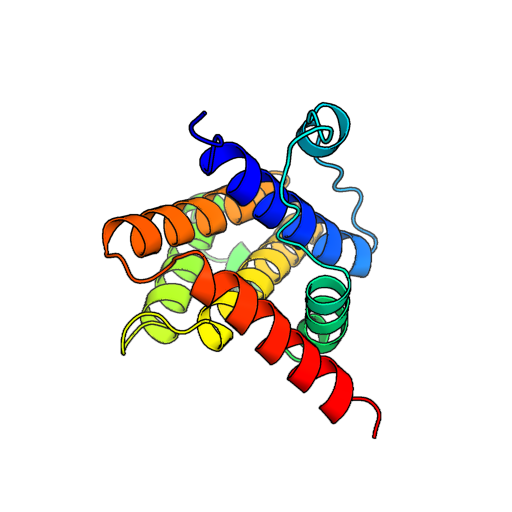8 1.00 90.88 83 VAL A CA 1
ATOM 697 C C . VAL A 1 83 ? -4.768 -1.732 -10.255 1.00 90.88 83 VAL A C 1
ATOM 699 O O . VAL A 1 83 ? -5.570 -1.917 -9.349 1.00 90.88 83 VAL A O 1
ATOM 702 N N . ASN A 1 84 ? -5.131 -1.285 -11.460 1.00 91.00 84 ASN A N 1
ATOM 703 C CA . ASN A 1 84 ? -6.509 -0.922 -11.795 1.00 91.00 84 ASN A CA 1
ATOM 704 C C . ASN A 1 84 ? -7.448 -2.133 -11.696 1.00 91.00 84 ASN A C 1
ATOM 706 O O . ASN A 1 84 ? -8.495 -2.048 -11.074 1.00 91.00 84 ASN A O 1
ATOM 710 N N . THR A 1 85 ? -7.036 -3.292 -12.219 1.00 90.81 85 THR A N 1
ATOM 711 C CA . THR A 1 85 ? -7.830 -4.531 -12.122 1.00 90.81 85 THR A CA 1
ATOM 712 C C . THR A 1 85 ? -8.066 -4.930 -10.663 1.00 90.81 85 THR A C 1
ATOM 714 O O . THR A 1 85 ? -9.163 -5.343 -10.287 1.00 90.81 85 THR A O 1
ATOM 717 N N . LEU A 1 86 ? -7.032 -4.812 -9.826 1.00 91.94 86 LEU A N 1
ATOM 718 C CA . LEU A 1 86 ? -7.134 -5.071 -8.395 1.00 91.94 86 LEU A CA 1
ATOM 719 C C . LEU A 1 86 ? -8.061 -4.060 -7.709 1.00 91.94 86 LEU A C 1
ATOM 721 O O . LEU A 1 86 ? -8.861 -4.463 -6.870 1.00 91.94 86 LEU A O 1
ATOM 725 N N . PHE A 1 87 ? -7.952 -2.779 -8.067 1.00 92.88 87 PHE A N 1
ATOM 726 C CA . PHE A 1 87 ? -8.807 -1.711 -7.561 1.00 92.88 87 PHE A CA 1
ATOM 727 C C . PHE A 1 87 ? -10.280 -2.006 -7.871 1.00 92.88 87 PHE A C 1
ATOM 729 O O . PHE A 1 87 ? -11.086 -2.096 -6.951 1.00 92.88 87 PHE A O 1
ATOM 736 N N . ASP A 1 88 ? -10.610 -2.283 -9.133 1.00 92.31 88 ASP A N 1
ATOM 737 C CA . ASP A 1 88 ? -11.978 -2.597 -9.566 1.00 92.31 88 ASP A CA 1
ATOM 738 C C . ASP A 1 88 ? -12.531 -3.859 -8.882 1.00 92.31 88 ASP A C 1
ATOM 740 O O . ASP A 1 88 ? -13.720 -3.948 -8.578 1.00 92.31 88 ASP A O 1
ATOM 744 N N . THR A 1 89 ? -11.666 -4.844 -8.617 1.00 92.06 89 THR A N 1
ATOM 745 C CA . THR A 1 89 ? -12.055 -6.085 -7.931 1.00 92.06 89 THR A CA 1
ATOM 746 C C . THR A 1 89 ? -12.382 -5.833 -6.462 1.00 92.06 89 THR A C 1
ATOM 748 O O . THR A 1 89 ? -13.399 -6.320 -5.969 1.00 92.06 89 THR A O 1
ATOM 751 N N . LEU A 1 90 ? -11.511 -5.105 -5.757 1.00 92.50 90 LEU A N 1
ATOM 752 C CA . LEU A 1 90 ? -11.656 -4.865 -4.323 1.00 92.50 90 LEU A CA 1
ATOM 753 C C . LEU A 1 90 ? -12.773 -3.868 -4.032 1.00 92.50 90 LEU A C 1
ATOM 755 O O . LEU A 1 90 ? -13.566 -4.120 -3.145 1.00 92.50 90 LEU A O 1
ATOM 759 N N . PHE A 1 91 ? -12.899 -2.798 -4.813 1.00 93.75 91 PHE A N 1
ATOM 760 C CA . PHE A 1 91 ? -13.836 -1.709 -4.523 1.00 93.75 91 PHE A CA 1
ATOM 761 C C . PHE A 1 91 ? -15.097 -1.747 -5.392 1.00 93.75 91 PHE A C 1
ATOM 763 O O . PHE A 1 91 ? -15.745 -0.726 -5.616 1.00 93.75 91 PHE A O 1
ATOM 770 N N . SER A 1 92 ? -15.479 -2.935 -5.873 1.00 92.19 92 SER A N 1
ATOM 771 C CA . SER A 1 92 ? -16.701 -3.128 -6.673 1.00 92.19 92 SER A CA 1
ATOM 772 C C . SER A 1 92 ? -17.983 -2.702 -5.943 1.00 92.19 92 SER A C 1
ATOM 774 O O . SER A 1 92 ? -18.959 -2.327 -6.591 1.00 92.19 92 SER A O 1
ATOM 776 N N . ASN A 1 93 ? -17.969 -2.721 -4.605 1.00 89.75 93 ASN A N 1
ATOM 777 C CA . ASN A 1 93 ? -19.081 -2.308 -3.744 1.00 89.75 93 ASN A CA 1
ATOM 778 C C . ASN A 1 93 ? -18.819 -0.977 -3.012 1.00 89.75 93 ASN A C 1
ATOM 780 O O . ASN A 1 93 ? -19.528 -0.661 -2.058 1.00 89.75 93 ASN A O 1
ATOM 784 N N . GLY A 1 94 ? -17.824 -0.202 -3.452 1.00 90.44 94 GLY A N 1
ATOM 785 C CA . GLY A 1 94 ? -17.396 1.036 -2.800 1.00 90.44 94 GLY A CA 1
ATOM 786 C C . GLY A 1 94 ? -16.203 0.849 -1.864 1.00 90.44 94 GLY A C 1
ATOM 787 O O . GLY A 1 94 ? -15.550 -0.194 -1.856 1.00 90.44 94 GLY A O 1
ATOM 788 N N . TYR A 1 95 ? -15.885 1.902 -1.112 1.00 93.00 95 TYR A N 1
ATOM 789 C CA . TYR A 1 95 ? -14.759 1.912 -0.184 1.00 93.00 95 TYR A CA 1
ATOM 790 C C . TYR A 1 95 ? -15.018 1.049 1.055 1.00 93.00 95 TYR A C 1
ATOM 792 O O . TYR A 1 95 ? -16.104 1.053 1.635 1.00 93.00 95 TYR A O 1
ATOM 800 N N . ASN A 1 96 ? -13.971 0.353 1.489 1.00 93.44 96 ASN A N 1
ATOM 801 C CA . ASN A 1 96 ? -13.928 -0.382 2.741 1.00 93.44 96 ASN A CA 1
ATOM 802 C C . ASN A 1 96 ? -12.485 -0.406 3.261 1.00 93.44 96 ASN A C 1
ATOM 804 O O . ASN A 1 96 ? -11.551 -0.698 2.512 1.00 93.44 96 ASN A O 1
ATOM 808 N N . GLU A 1 97 ? -12.284 -0.152 4.549 1.00 95.12 97 GLU A N 1
ATOM 809 C CA . GLU A 1 97 ? -10.966 -0.042 5.177 1.00 95.12 97 GLU A CA 1
ATOM 810 C C . GLU A 1 97 ? -10.155 -1.346 5.078 1.00 95.12 97 GLU A C 1
ATOM 812 O O . GLU A 1 97 ? -8.949 -1.334 4.815 1.00 95.12 97 GLU A O 1
ATOM 817 N N . LYS A 1 98 ? -10.808 -2.505 5.221 1.00 94.44 98 LYS A N 1
ATOM 818 C CA . LYS A 1 98 ? -10.149 -3.813 5.095 1.00 94.44 98 LYS A CA 1
ATOM 819 C C . LYS A 1 98 ? -9.689 -4.057 3.662 1.00 94.44 98 LYS A C 1
ATOM 821 O O . LYS A 1 98 ? -8.582 -4.564 3.443 1.00 94.44 98 LYS A O 1
ATOM 826 N N . GLU A 1 99 ? -10.524 -3.712 2.689 1.00 95.38 99 GLU A N 1
ATOM 827 C CA . GLU A 1 99 ? -10.195 -3.809 1.264 1.00 95.38 99 GLU A CA 1
ATOM 828 C C . GLU A 1 99 ? -9.107 -2.801 0.887 1.00 95.38 99 GLU A C 1
ATOM 830 O O . GLU A 1 99 ? -8.177 -3.155 0.166 1.00 95.38 99 GLU A O 1
ATOM 835 N N . PHE A 1 100 ? -9.118 -1.605 1.478 1.00 96.50 100 PHE A N 1
ATOM 836 C CA . PHE A 1 100 ? -8.078 -0.594 1.318 1.00 96.50 100 PHE A CA 1
ATOM 837 C C . PHE A 1 100 ? -6.713 -1.045 1.841 1.00 96.50 100 PHE A C 1
ATOM 839 O O . PHE A 1 100 ? -5.709 -0.967 1.124 1.00 96.50 100 PHE A O 1
ATOM 846 N N . LEU A 1 101 ? -6.657 -1.596 3.056 1.00 95.88 101 LEU A N 1
ATOM 847 C CA . LEU A 1 101 ? -5.423 -2.168 3.592 1.00 95.88 101 LEU A CA 1
ATOM 848 C C . LEU A 1 101 ? -4.933 -3.335 2.718 1.00 95.88 101 LEU A C 1
ATOM 850 O O . LEU A 1 101 ? -3.746 -3.431 2.395 1.00 95.88 101 LEU A O 1
ATOM 854 N N . THR A 1 102 ? -5.858 -4.191 2.276 1.00 94.75 102 THR A N 1
ATOM 855 C CA . THR A 1 102 ? -5.579 -5.315 1.370 1.00 94.75 102 THR A CA 1
ATOM 856 C C . THR A 1 102 ? -5.014 -4.845 0.030 1.00 94.75 102 THR A C 1
ATOM 858 O O . THR A 1 102 ? -4.037 -5.426 -0.456 1.00 94.75 102 THR A O 1
ATOM 861 N N . PHE A 1 103 ? -5.588 -3.790 -0.547 1.00 96.25 103 PHE A N 1
ATOM 862 C CA . PHE A 1 103 ? -5.130 -3.151 -1.774 1.00 96.25 103 PHE A CA 1
ATOM 863 C C . PHE A 1 103 ? -3.692 -2.654 -1.615 1.00 96.25 103 PHE A C 1
ATOM 865 O O . PHE A 1 103 ? -2.807 -3.086 -2.357 1.00 96.25 103 PHE A O 1
ATOM 872 N N . CYS A 1 104 ? -3.423 -1.841 -0.589 1.00 97.25 104 CYS A N 1
ATOM 873 C CA . CYS A 1 104 ? -2.095 -1.279 -0.343 1.00 97.25 104 CYS A CA 1
ATOM 874 C C . CYS A 1 104 ? -1.020 -2.370 -0.213 1.00 97.25 104 CYS A C 1
ATOM 876 O O . CYS A 1 104 ? 0.063 -2.269 -0.799 1.00 97.25 104 CYS A O 1
ATOM 878 N N . ILE A 1 105 ? -1.321 -3.450 0.518 1.00 95.81 105 ILE A N 1
ATOM 879 C CA . ILE A 1 105 ? -0.388 -4.566 0.708 1.00 95.81 105 ILE A CA 1
ATOM 880 C C . ILE A 1 105 ? -0.107 -5.290 -0.611 1.00 95.81 105 ILE A C 1
ATOM 882 O O . ILE A 1 105 ? 1.052 -5.599 -0.907 1.00 95.81 105 ILE A O 1
ATOM 886 N N . HIS A 1 106 ? -1.137 -5.560 -1.414 1.00 94.38 106 HIS A N 1
ATOM 887 C CA . HIS A 1 106 ? -0.964 -6.198 -2.718 1.00 94.38 106 HIS A CA 1
ATOM 888 C C . HIS A 1 106 ? -0.133 -5.340 -3.663 1.00 94.38 106 HIS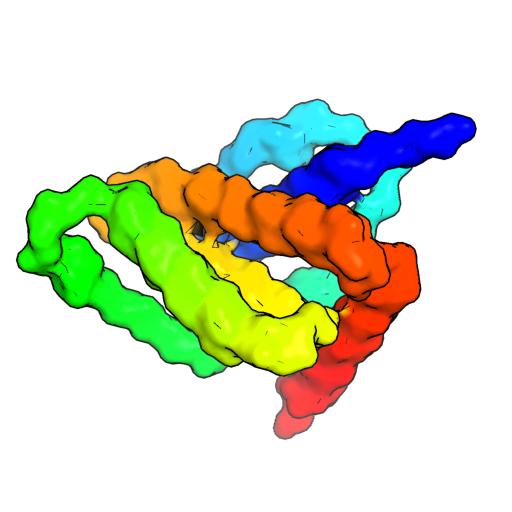 A C 1
ATOM 890 O O . HIS A 1 106 ? 0.801 -5.856 -4.273 1.00 94.38 106 HIS A O 1
ATOM 896 N N . VAL A 1 107 ? -0.425 -4.042 -3.754 1.00 95.31 107 VAL A N 1
ATOM 897 C CA . VAL A 1 107 ? 0.321 -3.102 -4.599 1.00 95.31 107 VAL A CA 1
ATOM 898 C C . VAL A 1 107 ? 1.797 -3.070 -4.200 1.00 95.31 107 VAL A C 1
ATOM 900 O O . VAL A 1 107 ? 2.677 -3.269 -5.042 1.00 95.31 107 VAL A O 1
ATOM 903 N N . ALA A 1 108 ? 2.092 -2.955 -2.904 1.00 95.94 108 ALA A N 1
ATOM 904 C CA . ALA A 1 108 ? 3.462 -2.990 -2.401 1.00 95.94 108 ALA A CA 1
ATOM 905 C C . ALA A 1 108 ? 4.159 -4.345 -2.650 1.00 95.94 108 ALA A C 1
ATOM 907 O O . ALA A 1 108 ? 5.353 -4.401 -2.971 1.00 95.94 108 ALA A O 1
ATOM 908 N N . LYS A 1 109 ? 3.425 -5.460 -2.550 1.00 93.00 109 LYS A N 1
ATOM 909 C CA . LYS A 1 109 ? 3.944 -6.802 -2.849 1.00 93.00 109 LYS A CA 1
ATOM 910 C C . LYS A 1 109 ? 4.240 -6.982 -4.339 1.00 93.00 109 LYS A C 1
ATOM 912 O O . LYS A 1 109 ? 5.297 -7.517 -4.679 1.00 93.00 109 LYS A O 1
ATOM 917 N N . MET A 1 110 ? 3.353 -6.519 -5.220 1.00 91.38 110 MET A N 1
ATOM 918 C CA . MET A 1 110 ? 3.574 -6.503 -6.669 1.00 91.38 110 MET A CA 1
ATOM 919 C C . MET A 1 110 ? 4.830 -5.700 -7.005 1.00 91.38 110 MET A C 1
ATOM 921 O O . MET A 1 110 ? 5.704 -6.206 -7.711 1.00 91.38 110 MET A O 1
ATOM 925 N N . ALA A 1 111 ? 4.981 -4.509 -6.419 1.00 92.62 111 ALA A N 1
ATOM 926 C CA . ALA A 1 111 ? 6.171 -3.687 -6.609 1.00 92.62 111 ALA A CA 1
ATOM 927 C C . ALA A 1 111 ? 7.444 -4.382 -6.125 1.00 92.62 111 ALA A C 1
ATOM 929 O O . ALA A 1 111 ? 8.464 -4.342 -6.808 1.00 92.62 111 ALA A O 1
ATOM 930 N N . SER A 1 112 ? 7.384 -5.081 -4.989 1.00 92.25 112 SER A N 1
ATOM 931 C CA . SER A 1 112 ? 8.528 -5.828 -4.451 1.00 92.25 112 SER A CA 1
ATOM 932 C C . SER A 1 112 ? 8.985 -6.924 -5.416 1.00 92.25 112 SER A C 1
ATOM 934 O O . SER A 1 112 ? 10.180 -7.113 -5.641 1.00 92.25 112 SER A O 1
ATOM 936 N N . ARG A 1 113 ? 8.035 -7.630 -6.043 1.00 88.31 113 ARG A N 1
ATOM 937 C CA . ARG A 1 113 ? 8.330 -8.638 -7.071 1.00 88.31 113 ARG A CA 1
ATOM 938 C C . ARG A 1 113 ? 8.898 -8.004 -8.337 1.00 88.31 113 ARG A C 1
ATOM 940 O O . ARG A 1 113 ? 9.927 -8.465 -8.814 1.00 88.31 113 ARG A O 1
ATOM 947 N N . ALA A 1 114 ? 8.284 -6.945 -8.854 1.00 87.31 114 ALA A N 1
ATOM 948 C CA . ALA A 1 114 ? 8.790 -6.254 -10.038 1.00 87.31 114 ALA A CA 1
ATOM 949 C C . ALA A 1 114 ? 10.212 -5.701 -9.813 1.00 87.31 114 ALA A C 1
ATOM 951 O O . ALA A 1 114 ? 11.093 -5.880 -10.655 1.00 87.31 114 ALA A O 1
ATOM 952 N N . PHE A 1 115 ? 10.479 -5.142 -8.629 1.00 89.31 115 PHE A N 1
ATOM 953 C CA . PHE A 1 115 ? 11.801 -4.654 -8.238 1.00 89.31 115 PHE A CA 1
ATOM 954 C C . PHE A 1 115 ? 12.854 -5.771 -8.180 1.00 89.31 115 PHE A C 1
ATOM 956 O O . PHE A 1 115 ? 13.964 -5.591 -8.693 1.00 89.31 115 PHE A O 1
ATOM 963 N N . LEU A 1 116 ? 12.508 -6.938 -7.614 1.00 87.19 116 LEU A N 1
ATOM 964 C CA . LEU A 1 116 ? 13.371 -8.133 -7.611 1.00 87.19 116 LEU A CA 1
ATOM 965 C C . LEU A 1 116 ? 13.786 -8.558 -9.023 1.00 87.19 116 LEU A C 1
ATOM 967 O O . LEU A 1 116 ? 14.880 -9.085 -9.208 1.00 87.19 116 LEU A O 1
ATOM 971 N N . HIS A 1 117 ? 12.927 -8.322 -10.010 1.00 84.19 117 HIS A N 1
ATOM 972 C CA . HIS A 1 117 ? 13.153 -8.711 -11.395 1.00 84.19 117 HIS A CA 1
ATOM 973 C C . HIS A 1 117 ? 13.673 -7.575 -12.293 1.00 84.19 117 HIS A C 1
ATOM 975 O O . HIS A 1 117 ? 13.727 -7.734 -13.509 1.00 84.19 117 HIS A O 1
ATOM 981 N N . GLY A 1 118 ? 14.117 -6.458 -11.707 1.00 83.31 118 GLY A N 1
ATOM 982 C CA . GLY A 1 118 ? 14.846 -5.404 -12.421 1.00 83.31 118 GLY A CA 1
ATOM 983 C C . GLY A 1 118 ? 14.065 -4.114 -12.666 1.00 83.31 118 GLY A C 1
ATOM 984 O O . GLY A 1 118 ? 14.677 -3.121 -13.059 1.00 83.31 118 GLY A O 1
ATOM 985 N N . VAL A 1 119 ? 12.767 -4.066 -12.352 1.00 86.00 119 VAL A N 1
ATOM 986 C CA . VAL A 1 119 ? 11.948 -2.852 -12.500 1.00 86.00 119 VAL A CA 1
ATOM 987 C C . VAL A 1 119 ? 12.226 -1.901 -11.334 1.00 86.00 119 VAL A C 1
ATOM 989 O O . VAL A 1 119 ? 11.530 -1.896 -10.319 1.00 86.00 119 VAL A O 1
ATOM 992 N N . LYS A 1 120 ? 13.291 -1.100 -11.447 1.00 87.06 120 LYS A N 1
ATOM 993 C CA . LYS A 1 120 ? 13.778 -0.250 -10.343 1.00 87.06 120 LYS A CA 1
ATOM 994 C C . LYS A 1 120 ? 12.778 0.802 -9.867 1.00 87.06 120 LYS A C 1
ATOM 996 O O . LYS A 1 120 ? 12.823 1.121 -8.690 1.00 87.06 120 LYS A O 1
ATOM 1001 N N . LYS A 1 121 ? 11.892 1.269 -10.754 1.00 89.12 121 LYS A N 1
ATOM 1002 C CA . LYS A 1 121 ? 10.848 2.269 -10.465 1.00 89.12 121 LYS A CA 1
ATOM 1003 C C . LYS A 1 121 ? 9.557 1.695 -9.858 1.00 89.12 121 LYS A C 1
ATOM 1005 O O . LYS A 1 121 ? 8.612 2.429 -9.590 1.00 89.12 121 LYS A O 1
ATOM 1010 N N . ALA A 1 122 ? 9.466 0.373 -9.700 1.00 90.12 122 ALA A N 1
ATOM 1011 C CA . ALA A 1 122 ? 8.247 -0.264 -9.207 1.00 90.12 122 ALA A CA 1
ATOM 1012 C C . ALA A 1 122 ? 7.800 0.211 -7.806 1.00 90.12 122 ALA A C 1
ATOM 1014 O O . ALA A 1 122 ? 6.594 0.346 -7.601 1.00 90.12 122 ALA A O 1
ATOM 1015 N N . PRO A 1 123 ? 8.704 0.477 -6.839 1.00 93.81 123 PRO A N 1
ATOM 1016 C CA . PRO A 1 123 ? 8.314 1.048 -5.553 1.00 93.81 123 PRO A CA 1
ATOM 1017 C C . PRO A 1 123 ? 7.648 2.421 -5.691 1.00 93.81 123 PRO A C 1
ATOM 1019 O O . PRO A 1 123 ? 6.630 2.660 -5.052 1.00 93.81 123 PRO A O 1
ATOM 1022 N N . GLU A 1 124 ? 8.181 3.298 -6.542 1.00 92.88 124 GLU A N 1
ATOM 1023 C CA . GLU A 1 124 ? 7.634 4.630 -6.802 1.00 92.88 124 GLU A CA 1
ATOM 1024 C C . GLU A 1 124 ? 6.245 4.534 -7.440 1.00 92.88 124 GLU A C 1
ATOM 1026 O O . GLU A 1 124 ? 5.326 5.217 -6.997 1.00 92.88 124 GLU A O 1
ATOM 1031 N N . PHE A 1 125 ? 6.051 3.618 -8.396 1.00 92.31 125 PHE A N 1
ATOM 1032 C CA . PHE A 1 125 ? 4.729 3.356 -8.977 1.00 92.31 125 PHE A CA 1
ATOM 1033 C C . PHE A 1 125 ? 3.721 2.844 -7.943 1.00 92.31 125 PHE A C 1
ATOM 1035 O O . PHE A 1 125 ? 2.562 3.249 -7.969 1.00 92.31 125 PHE A O 1
ATOM 1042 N N . ALA A 1 126 ? 4.144 1.990 -7.006 1.00 95.38 126 ALA A N 1
ATOM 1043 C CA . ALA A 1 126 ? 3.280 1.557 -5.908 1.00 95.38 126 ALA A CA 1
ATOM 1044 C C . ALA A 1 126 ? 2.890 2.709 -4.977 1.00 95.38 126 ALA A C 1
ATOM 1046 O O . ALA A 1 126 ? 1.738 2.782 -4.560 1.00 95.38 126 ALA A O 1
ATOM 1047 N N . VAL A 1 127 ? 3.832 3.598 -4.650 1.00 95.62 127 VAL A N 1
ATOM 1048 C CA . VAL A 1 127 ? 3.554 4.778 -3.821 1.00 95.62 127 VAL A CA 1
ATOM 1049 C C . VAL A 1 127 ? 2.540 5.684 -4.516 1.00 95.62 127 VAL A C 1
ATOM 1051 O O . VAL A 1 127 ? 1.542 6.034 -3.893 1.00 95.62 127 VAL A O 1
ATOM 1054 N N . SER A 1 128 ? 2.748 6.005 -5.797 1.00 94.12 128 SER A N 1
ATOM 1055 C CA . SER A 1 128 ? 1.802 6.806 -6.586 1.00 94.12 128 SER A CA 1
ATOM 1056 C C . SER A 1 128 ? 0.418 6.164 -6.641 1.00 94.12 128 SER A C 1
ATOM 1058 O O . SER A 1 128 ? -0.552 6.810 -6.277 1.00 94.12 128 SER A O 1
ATOM 1060 N N . ALA A 1 129 ? 0.324 4.870 -6.958 1.00 94.88 129 ALA A N 1
ATOM 1061 C CA . ALA A 1 129 ? -0.953 4.158 -7.006 1.00 94.88 129 ALA A CA 1
ATOM 1062 C C . ALA A 1 129 ? -1.728 4.195 -5.676 1.00 94.88 129 ALA A C 1
ATOM 1064 O O . ALA A 1 129 ? -2.950 4.340 -5.664 1.00 94.88 129 ALA A O 1
ATOM 1065 N N . ILE A 1 130 ? -1.028 4.056 -4.545 1.00 96.69 130 ILE A N 1
ATOM 1066 C CA . ILE A 1 130 ? -1.648 4.154 -3.219 1.00 96.69 130 ILE A CA 1
ATOM 1067 C C . ILE A 1 130 ? -2.147 5.583 -2.973 1.00 96.69 130 ILE A C 1
ATOM 1069 O O . ILE A 1 130 ? -3.265 5.754 -2.491 1.00 96.69 130 ILE A O 1
ATOM 1073 N N . LEU A 1 131 ? -1.364 6.603 -3.328 1.00 95.19 131 LEU A N 1
ATOM 1074 C CA . LEU A 1 131 ? -1.763 8.002 -3.157 1.00 95.19 131 LEU A CA 1
ATOM 1075 C C . LEU A 1 131 ? -2.958 8.380 -4.028 1.00 95.19 131 LEU A C 1
ATOM 1077 O O . LEU A 1 131 ? -3.908 8.953 -3.504 1.00 95.19 131 LEU A O 1
ATOM 1081 N N . ASP A 1 132 ? -2.951 7.983 -5.298 1.00 93.38 132 ASP A N 1
ATOM 1082 C CA . ASP A 1 132 ? -4.057 8.225 -6.226 1.00 93.38 132 ASP A CA 1
ATOM 1083 C C . ASP A 1 132 ? -5.352 7.582 -5.700 1.00 93.38 132 ASP A C 1
ATOM 1085 O O . ASP A 1 132 ? -6.423 8.188 -5.747 1.00 93.38 132 ASP A O 1
ATOM 1089 N N . SER A 1 133 ? -5.260 6.376 -5.117 1.00 93.56 133 SER A N 1
ATOM 1090 C CA . SER A 1 133 ? -6.416 5.721 -4.493 1.00 93.56 133 SER A CA 1
ATOM 1091 C C . SER A 1 133 ? -6.930 6.476 -3.262 1.00 93.56 133 SER A C 1
ATOM 1093 O O . SER A 1 133 ? -8.137 6.640 -3.104 1.00 93.56 133 SER A O 1
ATOM 1095 N N . ME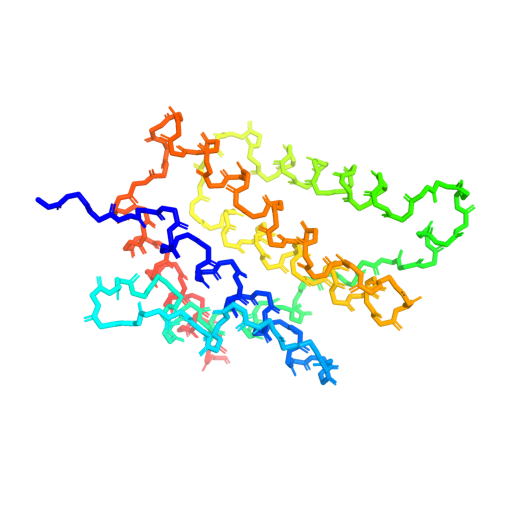T A 1 134 ? -6.039 6.994 -2.408 1.00 93.94 134 MET A N 1
ATOM 1096 C CA . MET A 1 134 ? -6.443 7.811 -1.260 1.00 93.94 134 MET A CA 1
ATOM 1097 C C . MET A 1 134 ? -7.102 9.110 -1.708 1.00 93.94 134 MET A C 1
ATOM 1099 O O . MET A 1 134 ? -8.133 9.478 -1.159 1.00 93.94 134 MET A O 1
ATOM 1103 N N . GLU A 1 135 ? -6.525 9.804 -2.692 1.00 92.25 135 GLU A N 1
ATOM 1104 C CA . GLU A 1 135 ? -7.083 11.045 -3.235 1.00 92.25 135 GLU A CA 1
ATOM 1105 C C . GLU A 1 135 ? -8.480 10.810 -3.817 1.00 92.25 135 GLU A C 1
ATOM 1107 O O . GLU A 1 135 ? -9.400 11.588 -3.547 1.00 92.25 135 GLU A O 1
ATOM 1112 N N . TYR A 1 136 ? -8.667 9.698 -4.533 1.00 91.38 136 TYR A N 1
ATOM 1113 C CA . TYR A 1 136 ? -9.973 9.273 -5.021 1.00 91.38 136 TYR A CA 1
ATOM 1114 C C . TYR A 1 136 ? -10.983 9.093 -3.875 1.00 91.38 136 TYR A C 1
ATOM 1116 O O . TYR A 1 136 ? -12.059 9.690 -3.912 1.00 91.38 136 TYR A O 1
ATOM 1124 N N . PHE A 1 137 ? -10.645 8.337 -2.826 1.00 92.19 137 PHE A N 1
ATOM 1125 C CA . PHE A 1 137 ? -11.564 8.108 -1.703 1.00 92.19 137 PHE A CA 1
ATOM 1126 C C . PHE A 1 137 ? -11.810 9.363 -0.855 1.00 92.19 137 PHE A C 1
ATOM 1128 O O . PHE A 1 137 ? -12.929 9.581 -0.400 1.00 92.19 137 PHE A O 1
ATOM 1135 N N . TYR A 1 138 ? -10.814 10.236 -0.683 1.00 88.81 138 TYR A N 1
ATOM 1136 C CA . TYR A 1 138 ? -11.000 11.527 -0.014 1.00 88.81 138 TYR A CA 1
ATOM 1137 C C . TYR A 1 138 ? -11.955 12.437 -0.793 1.00 88.81 138 TYR A C 1
ATOM 1139 O O . TYR A 1 138 ? -12.826 13.074 -0.201 1.00 88.81 138 TYR A O 1
ATOM 1147 N N . THR A 1 139 ? -11.813 12.484 -2.121 1.00 88.75 139 THR A N 1
ATOM 1148 C CA . THR A 1 139 ? -12.662 13.307 -2.999 1.00 88.75 139 THR A CA 1
ATOM 1149 C C . THR A 1 139 ? -14.117 12.842 -2.969 1.00 88.75 139 THR A C 1
ATOM 1151 O O . THR A 1 139 ? -15.025 13.671 -2.992 1.00 88.75 139 THR A O 1
ATOM 1154 N N . ASN A 1 140 ? -14.342 11.531 -2.857 1.00 87.44 140 ASN A N 1
ATOM 1155 C CA . ASN A 1 140 ? -15.678 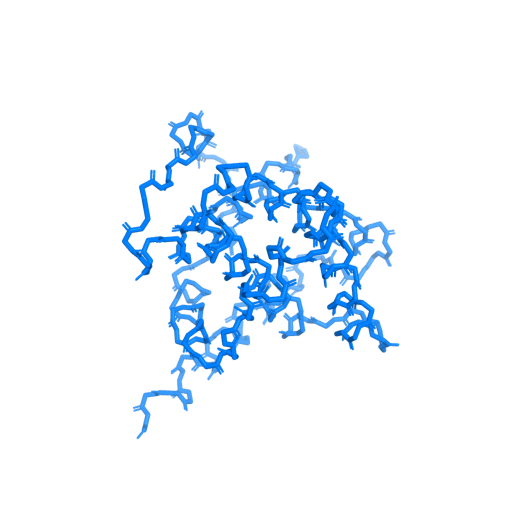10.941 -2.754 1.00 87.44 140 ASN A CA 1
ATOM 1156 C C . ASN A 1 140 ? -16.238 10.906 -1.316 1.00 87.44 140 ASN A C 1
ATOM 1158 O O . ASN A 1 140 ? -17.343 10.416 -1.117 1.00 87.44 140 ASN A O 1
ATOM 1162 N N . LEU A 1 141 ? -15.527 11.488 -0.335 1.00 76.56 141 LEU A N 1
ATOM 1163 C CA . LEU A 1 141 ? -15.865 11.500 1.102 1.00 76.56 141 LEU A CA 1
ATOM 1164 C C . LEU A 1 141 ? -15.907 10.114 1.772 1.00 76.56 141 LEU A C 1
ATOM 1166 O O . LEU A 1 141 ? -16.438 9.974 2.874 1.00 76.56 141 LEU A O 1
ATOM 1170 N N . ASP A 1 142 ? -15.299 9.118 1.140 1.00 82.88 142 ASP A N 1
ATOM 1171 C CA . ASP A 1 142 ? -15.254 7.739 1.617 1.00 82.88 142 ASP A CA 1
ATOM 1172 C C . ASP A 1 142 ? -14.136 7.512 2.648 1.00 82.88 142 ASP A C 1
ATOM 1174 O O . ASP A 1 142 ? -14.320 6.781 3.617 1.00 82.88 142 ASP A O 1
ATOM 1178 N N . LEU A 1 143 ? -12.983 8.170 2.467 1.00 88.25 143 LEU A N 1
ATOM 1179 C CA . LEU A 1 143 ? -11.846 8.122 3.391 1.00 88.25 143 LEU A CA 1
ATOM 1180 C C . LEU A 1 143 ? -11.816 9.396 4.244 1.00 88.25 143 LEU A C 1
ATOM 1182 O O . LEU A 1 143 ? -11.741 10.508 3.721 1.00 88.25 143 LEU A O 1
ATOM 1186 N N . ASN A 1 144 ? -11.853 9.248 5.567 1.00 89.75 144 ASN A N 1
ATOM 1187 C CA . ASN A 1 144 ? -11.835 10.363 6.517 1.00 89.75 144 ASN A CA 1
ATOM 1188 C C . ASN A 1 144 ? -11.050 10.007 7.801 1.00 89.75 144 ASN A C 1
ATOM 1190 O O . ASN A 1 144 ? -10.322 9.017 7.840 1.00 89.75 144 ASN A O 1
ATOM 1194 N N . GLU A 1 145 ? -11.113 10.850 8.840 1.00 89.50 145 GLU A N 1
ATOM 1195 C CA . GLU A 1 145 ? -10.410 10.577 10.106 1.00 89.50 145 GLU A CA 1
ATOM 1196 C C . GLU A 1 145 ? -10.885 9.290 10.787 1.00 89.50 145 GLU A C 1
ATOM 1198 O O . GLU A 1 145 ? -10.043 8.537 11.274 1.00 89.50 145 GLU A O 1
ATOM 1203 N N . ASP A 1 146 ? -12.189 9.009 10.766 1.00 91.75 146 ASP A N 1
ATOM 1204 C CA . ASP A 1 146 ? -12.758 7.808 11.381 1.00 91.75 146 ASP A CA 1
ATOM 1205 C C . ASP A 1 146 ? -12.308 6.546 10.632 1.00 91.75 146 ASP A C 1
ATOM 1207 O O . ASP A 1 146 ? -12.036 5.522 11.258 1.00 91.75 146 ASP A O 1
ATOM 1211 N N . SER A 1 147 ? -12.121 6.634 9.310 1.00 93.56 147 SER A N 1
ATOM 1212 C CA . SER A 1 147 ? -11.565 5.541 8.500 1.00 93.56 147 SER A CA 1
ATOM 1213 C C . SER A 1 147 ? -10.149 5.152 8.934 1.00 93.56 147 SER A C 1
ATOM 1215 O O . SER A 1 147 ? -9.774 3.984 8.872 1.00 93.56 147 SER A O 1
ATOM 1217 N N . TRP A 1 148 ? -9.333 6.107 9.396 1.00 94.31 148 TRP A N 1
ATOM 1218 C CA . TRP A 1 148 ? -7.993 5.798 9.910 1.00 94.31 148 TRP A CA 1
ATOM 1219 C C . TRP A 1 148 ? -8.035 5.067 11.248 1.00 94.31 148 TRP A C 1
ATOM 1221 O O . TRP A 1 148 ? -7.222 4.169 11.475 1.00 94.31 148 TRP A O 1
ATOM 1231 N N . ASP A 1 149 ? -8.970 5.439 12.118 1.00 94.56 149 ASP A N 1
ATOM 1232 C CA . ASP A 1 149 ? -9.170 4.753 13.391 1.00 94.56 149 ASP A CA 1
ATOM 1233 C C . ASP A 1 149 ? -9.727 3.337 13.155 1.00 94.56 149 ASP A C 1
ATOM 1235 O O . ASP A 1 149 ? -9.293 2.381 13.800 1.00 94.56 149 ASP A O 1
ATOM 1239 N N . GLU A 1 150 ? -10.628 3.173 12.184 1.00 96.06 150 GLU A N 1
ATOM 1240 C CA . GLU A 1 150 ? -11.165 1.871 11.785 1.00 96.06 150 GLU A CA 1
ATOM 1241 C C . GLU A 1 150 ? -10.105 0.979 11.117 1.00 96.06 150 GLU A C 1
ATOM 1243 O O . GLU A 1 150 ? -10.015 -0.212 11.421 1.00 96.06 150 GLU A O 1
ATOM 1248 N N . LEU A 1 151 ? -9.215 1.547 10.295 1.00 95.62 151 LEU A N 1
ATOM 1249 C CA . LEU A 1 151 ? -8.043 0.841 9.766 1.00 95.62 151 LEU A CA 1
ATOM 1250 C C . LEU A 1 151 ? -7.153 0.274 10.879 1.00 95.62 151 LEU A C 1
ATOM 1252 O O . LEU A 1 151 ? -6.666 -0.854 10.756 1.00 95.62 151 LEU A O 1
ATOM 1256 N N . ASP A 1 152 ? -6.933 1.031 11.957 1.00 96.00 152 ASP A N 1
ATOM 1257 C CA . ASP A 1 152 ? -6.138 0.565 13.097 1.00 96.00 152 ASP A CA 1
ATOM 1258 C C . ASP A 1 152 ? -6.850 -0.563 13.862 1.00 96.00 152 ASP A C 1
ATOM 1260 O O . ASP A 1 152 ? -6.209 -1.549 14.230 1.00 96.00 152 ASP A O 1
ATOM 1264 N N . ARG A 1 153 ? -8.181 -0.484 14.019 1.00 96.44 153 ARG A N 1
ATOM 1265 C CA . ARG A 1 153 ? -8.990 -1.571 14.604 1.00 96.44 153 ARG A CA 1
ATOM 1266 C C . ARG A 1 153 ? -8.925 -2.845 13.771 1.00 96.44 153 ARG A C 1
ATOM 1268 O O . ARG A 1 153 ? -8.621 -3.903 14.312 1.00 96.44 153 ARG A O 1
ATOM 1275 N N . ILE A 1 154 ? -9.116 -2.748 12.456 1.00 96.00 154 ILE A N 1
ATOM 1276 C CA . ILE A 1 154 ? -9.009 -3.894 11.543 1.00 96.00 154 ILE A CA 1
ATOM 1277 C C . ILE A 1 154 ? -7.603 -4.499 11.601 1.00 96.00 154 ILE A C 1
ATOM 1279 O O . ILE A 1 154 ? -7.448 -5.722 11.624 1.00 96.00 154 ILE A O 1
ATOM 1283 N N . ALA A 1 155 ? -6.564 -3.660 11.646 1.00 95.75 155 ALA A N 1
ATOM 1284 C CA . ALA A 1 155 ? -5.195 -4.127 11.820 1.00 95.75 155 ALA A CA 1
ATOM 1285 C C . ALA A 1 1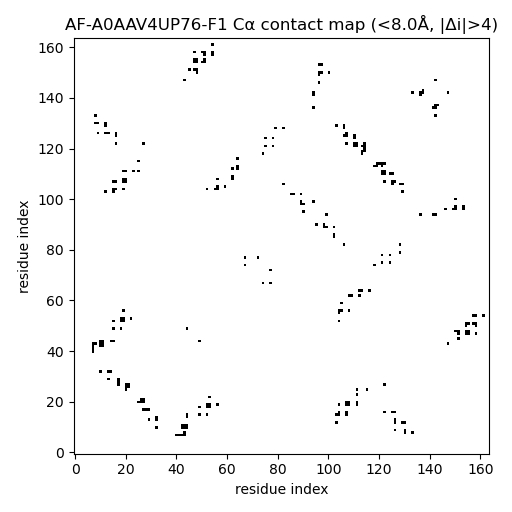55 ? -5.008 -4.863 13.155 1.00 95.75 155 ALA A C 1
ATOM 1287 O O . ALA A 1 155 ? -4.375 -5.918 13.185 1.00 95.75 155 ALA A O 1
ATOM 1288 N N . ASN A 1 156 ? -5.579 -4.346 14.240 1.00 96.38 156 ASN A N 1
ATOM 1289 C CA . ASN A 1 156 ? -5.537 -4.984 15.550 1.00 96.38 156 ASN A CA 1
ATOM 1290 C C . ASN A 1 156 ? -6.242 -6.349 15.546 1.00 96.38 156 ASN A C 1
ATOM 1292 O O . ASN A 1 156 ? -5.682 -7.322 16.045 1.00 96.38 156 ASN A O 1
ATOM 1296 N N . ASP A 1 157 ? -7.412 -6.452 14.915 1.00 95.31 157 ASP A N 1
ATOM 1297 C CA . ASP A 1 157 ? -8.139 -7.718 14.769 1.00 95.31 157 ASP A CA 1
ATOM 1298 C C . ASP A 1 157 ? -7.311 -8.751 13.996 1.00 95.31 157 ASP A C 1
ATOM 1300 O O . ASP A 1 157 ? -7.230 -9.919 14.381 1.00 95.31 157 ASP A O 1
ATOM 1304 N N . ILE A 1 158 ? -6.630 -8.324 12.926 1.00 93.56 158 ILE A N 1
ATOM 1305 C CA . ILE A 1 158 ? -5.690 -9.177 12.192 1.00 93.56 158 ILE A CA 1
ATOM 1306 C C . ILE A 1 158 ? -4.557 -9.644 13.108 1.00 93.56 158 ILE A C 1
ATOM 1308 O O . ILE A 1 158 ? -4.174 -10.807 13.029 1.00 93.56 158 ILE A O 1
ATOM 1312 N N . VAL A 1 159 ? -3.996 -8.779 13.950 1.00 93.50 159 VAL A N 1
ATOM 1313 C CA . VAL A 1 159 ? -2.913 -9.169 14.864 1.00 93.50 159 VAL A CA 1
ATOM 1314 C C . VAL A 1 159 ? -3.418 -10.200 15.879 1.00 93.50 159 VAL A C 1
ATOM 1316 O O . VAL A 1 159 ? -2.871 -11.298 15.937 1.00 93.50 159 VAL A O 1
ATOM 1319 N N . ILE A 1 160 ? -4.516 -9.913 16.583 1.00 92.88 160 ILE A N 1
ATOM 1320 C CA . ILE A 1 160 ? -5.073 -10.779 17.637 1.00 92.88 160 ILE A CA 1
ATOM 1321 C C . ILE A 1 160 ? -5.472 -12.157 17.094 1.00 92.88 160 ILE A C 1
ATOM 1323 O O . ILE A 1 160 ? -5.140 -13.184 17.682 1.00 92.88 160 ILE A O 1
ATOM 1327 N N . HIS A 1 161 ? -6.164 -12.211 15.954 1.00 86.69 161 HIS A N 1
ATOM 1328 C CA . HIS A 1 161 ? -6.659 -13.475 15.398 1.00 86.69 161 HIS A CA 1
ATOM 1329 C C . HIS A 1 161 ? -5.584 -14.326 14.706 1.00 86.69 161 HIS A C 1
ATOM 1331 O O . HIS A 1 161 ? -5.902 -15.389 14.177 1.00 86.69 161 HIS A O 1
ATOM 1337 N N . ASN A 1 162 ? -4.326 -13.876 14.690 1.00 75.81 162 ASN A N 1
ATOM 1338 C CA . ASN A 1 162 ? -3.197 -14.615 14.125 1.00 75.81 162 ASN A CA 1
ATOM 1339 C C . ASN A 1 162 ? -2.125 -14.993 15.158 1.00 75.81 162 ASN A C 1
ATOM 1341 O O . ASN A 1 162 ? -1.101 -15.553 14.769 1.00 75.81 162 ASN A O 1
ATOM 1345 N N . GLU A 1 163 ? -2.375 -14.731 16.444 1.00 55.16 163 GLU A N 1
ATOM 1346 C CA . GLU A 1 163 ? -1.562 -15.193 17.581 1.00 55.16 163 GLU A CA 1
ATOM 1347 C C . GLU A 1 163 ? -2.073 -16.518 18.206 1.00 55.16 163 GLU A C 1
ATOM 1349 O O . GLU A 1 163 ? -1.680 -16.872 19.318 1.00 55.16 163 GLU A O 1
ATOM 1354 N N . LEU A 1 164 ? -2.908 -17.283 17.486 1.00 39.62 164 LEU A N 1
ATOM 1355 C CA . LEU A 1 164 ? -3.375 -18.639 17.839 1.00 39.62 164 LEU A CA 1
ATOM 1356 C C . LEU A 1 164 ? -2.979 -19.658 16.761 1.00 39.62 164 LEU A C 1
ATOM 1358 O O . LEU A 1 164 ? -2.786 -20.839 17.128 1.00 39.62 164 LEU A O 1
#

Organism: Caerostris extrusa (NCBI:txid172846)

Foldseek 3Di:
DDDPVLLQLLLQLQVLLVLLLVLVVHPDDDPCNVPDDPPPHDNLCDPLLSVLLVLCLVVDDQDDCVVVPPPPDDSLVVLVVVLVVLVCVLQVVHDDLVSLSVSLSVQSRNLSVCVVVPNVCSSVSSSVSNSVVQVVCVVVVNDDPVSSVVNSVVSNVSVVVPVD

Nearest PDB structures (foldseek):
  5twa-assembly1_A  TM=6.389E-01  e=1.179E-02  Geodia cydonium
  2rod-assembly1_A  TM=6.371E-01  e=9.603E-02  unclassified
  5c3f-assembly1_A  TM=6.225E-01  e=1.008E-01  Homo sapiens
  5c6h-assembly1_A  TM=5.854E-01  e=1.008E-01  Homo sapiens
  6ybj-assembly1_A  TM=5.777E-01  e=5.043E-01  Escherichia coli O157:H7